Protein AF-A0A4P7LIV1-F1 (afdb_monomer)

Foldseek 3Di:
DDDDPDDDPPPPPPPPPDPDDVVVVVVVVVVVVVVVVVVVVVVVVVVVVPVPPFFQLSVVVPDDPPDDDPVVLLVVLLVLLVVLQVLLVVLCVQLVVCVVVPNNVSNVVSVVSNVVSLVSLLVSLLVNVQSVVCVVPRGHTRDDSVVLVVDPCSVVSSNVSVPDD

Nearest PDB structures (foldseek):
  3k1s-assembly1_A  TM=4.871E-01  e=5.498E-01  Bacillus anthracis
  6tz5-assembly1_AA  TM=7.147E-01  e=9.675E+00  Homo sapiens
  9eom-assembly1_A-58  TM=5.297E-01  e=7.263E+00  Synechocystis sp. PCC 6803
  9eom-assembly1_A-60  TM=5.297E-01  e=7.263E+00  Synechocystis sp. PCC 6803
  9eon-assembly1_A  TM=5.277E-01  e=8.626E+00  Synechocystis sp. PCC 6803

Sequence (165 aa):
MSEGKKRGVLRTVGRVMNPFSPLTSMKRTVSSGWQTIQDLQDDLAHQRRNPRIRTFREAMAARPADAVPLEQIQRTCLINKRIALAFGFLALVYALASLVPGNLFGALTGLLFTMLCAILATRYAHRAWQIGRGQTSPDEPLGGVRDFLRTDGSLRKIFDPQLFD

Secondary structure (DSSP, 8-state):
------------------S--HHHHHHHHHHHHHHHHHHHHHHHHHHHTSTT--BHHHHHHTS-TT---HHHHHHHHHHHHHHHHHHHHHHHHHHHHHHTTT-HHHHHHHHHHHHHHHHHHHHHHHHHHHHHHHHH-TTSBPP-HHHHHTSTTHHHHHH------

pLDDT: mean 70.6, std 15.75, range [35.25, 91.69]

Radius of gyration: 27.23 Å; Cα contacts (8 Å, |Δi|>4): 105; chains: 1; bounding box: 43×102×47 Å

Structure (mmCIF, N/CA/C/O backbone):
data_AF-A0A4P7LIV1-F1
#
_entry.id   AF-A0A4P7LIV1-F1
#
loop_
_atom_site.group_PDB
_atom_site.id
_atom_site.type_symbol
_atom_site.label_atom_id
_atom_site.label_alt_id
_atom_site.label_comp_id
_atom_site.label_asym_id
_atom_site.label_entity_id
_atom_site.label_seq_id
_atom_site.pdbx_PDB_ins_code
_atom_site.Cartn_x
_atom_site.Cartn_y
_atom_site.Cartn_z
_atom_site.occupancy
_atom_site.B_iso_or_equiv
_atom_site.auth_seq_id
_atom_site.auth_comp_id
_atom_site.auth_asym_id
_atom_site.auth_atom_id
_atom_site.pdbx_PDB_model_num
ATOM 1 N N . MET A 1 1 ? 19.276 83.379 -7.609 1.00 35.25 1 MET A N 1
ATOM 2 C CA . MET A 1 1 ? 18.301 83.151 -6.522 1.00 35.25 1 MET A CA 1
ATOM 3 C C . MET A 1 1 ? 16.988 82.708 -7.146 1.00 35.25 1 MET A C 1
ATOM 5 O O . MET A 1 1 ? 16.554 83.356 -8.080 1.00 35.25 1 MET A O 1
ATOM 9 N N . SER A 1 2 ? 16.491 81.557 -6.678 1.00 36.38 2 SER A N 1
ATOM 10 C CA . SER A 1 2 ? 15.138 80.968 -6.741 1.00 36.38 2 SER A CA 1
ATOM 11 C C . SER A 1 2 ? 14.146 81.397 -7.840 1.00 36.38 2 SER A C 1
ATOM 13 O O . SER A 1 2 ? 13.744 82.548 -7.881 1.00 36.38 2 SER A O 1
ATOM 15 N N . GLU A 1 3 ? 13.658 80.443 -8.644 1.00 36.28 3 GLU A N 1
ATOM 16 C CA . GLU A 1 3 ? 12.291 79.874 -8.552 1.00 36.28 3 GLU A CA 1
ATOM 17 C C . GLU A 1 3 ? 11.894 79.127 -9.844 1.00 36.28 3 GLU A C 1
ATOM 19 O O . GLU A 1 3 ? 12.289 79.503 -10.942 1.00 36.28 3 GLU A O 1
ATOM 24 N N . GLY A 1 4 ? 11.099 78.051 -9.721 1.00 39.97 4 GLY A N 1
ATOM 25 C CA . GLY A 1 4 ? 10.384 77.468 -10.871 1.00 39.97 4 GLY A CA 1
ATOM 26 C C . GLY A 1 4 ? 10.437 75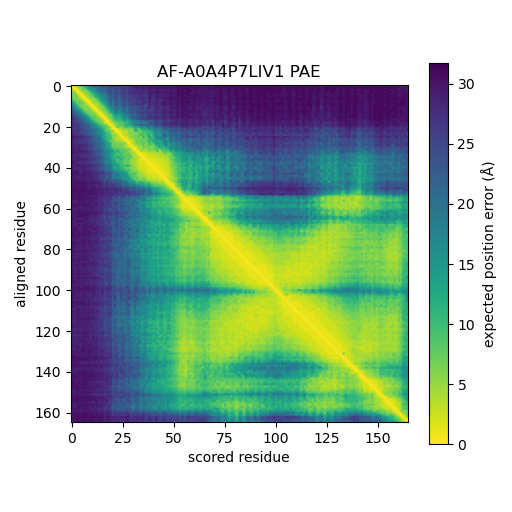.948 -11.058 1.00 39.97 4 GLY A C 1
ATOM 27 O O . GLY A 1 4 ? 10.456 75.462 -12.186 1.00 39.97 4 GLY A O 1
ATOM 28 N N . LYS A 1 5 ? 10.444 75.174 -9.968 1.00 36.97 5 LYS A N 1
ATOM 29 C CA . LYS A 1 5 ? 10.326 73.703 -9.941 1.00 36.97 5 LYS A CA 1
ATOM 30 C C . LYS A 1 5 ? 9.019 73.232 -10.616 1.00 36.97 5 LYS A C 1
ATOM 32 O O . LYS A 1 5 ? 7.963 73.238 -9.985 1.00 36.97 5 LYS A O 1
ATOM 37 N N . LYS A 1 6 ? 9.072 72.781 -11.878 1.00 45.69 6 LYS A N 1
ATOM 38 C CA . LYS A 1 6 ? 7.936 72.118 -12.548 1.00 45.69 6 LYS A CA 1
ATOM 39 C C . LYS A 1 6 ? 7.672 70.758 -11.891 1.00 45.69 6 LYS A C 1
ATOM 41 O O . LYS A 1 6 ? 8.452 69.819 -12.020 1.00 45.69 6 LYS A O 1
ATOM 46 N N . ARG A 1 7 ? 6.563 70.675 -11.150 1.00 38.62 7 ARG A N 1
ATOM 47 C CA . ARG A 1 7 ? 6.015 69.449 -10.557 1.00 38.62 7 ARG A CA 1
ATOM 48 C C . ARG A 1 7 ? 5.514 68.520 -11.668 1.00 38.62 7 ARG A C 1
ATOM 50 O O . ARG A 1 7 ? 4.409 68.693 -12.169 1.00 38.62 7 ARG A O 1
ATOM 57 N N . GLY A 1 8 ? 6.320 67.526 -12.031 1.00 41.91 8 GLY A N 1
ATOM 58 C CA . GLY A 1 8 ? 5.843 66.339 -12.736 1.00 41.91 8 GLY A CA 1
ATOM 59 C C . GLY A 1 8 ? 5.016 65.488 -11.775 1.00 41.91 8 GLY A C 1
ATOM 60 O O . GLY A 1 8 ? 5.543 64.942 -10.809 1.00 41.91 8 GLY A O 1
ATOM 61 N N . VAL A 1 9 ? 3.709 65.426 -12.010 1.00 41.28 9 VAL A N 1
ATOM 62 C CA . VAL A 1 9 ? 2.768 64.581 -11.271 1.00 41.28 9 VAL A CA 1
ATOM 63 C C . VAL A 1 9 ? 3.008 63.128 -11.686 1.00 41.28 9 VAL A C 1
ATOM 65 O O . VAL A 1 9 ? 2.413 62.628 -12.635 1.00 41.28 9 VAL A O 1
ATOM 68 N N . LEU A 1 10 ? 3.901 62.440 -10.975 1.00 41.12 10 LEU A N 1
ATOM 69 C CA . LEU A 1 10 ? 3.964 60.980 -10.977 1.00 41.12 10 LEU A CA 1
ATOM 70 C C . LEU A 1 10 ? 2.768 60.470 -10.169 1.00 41.12 10 LEU A C 1
ATOM 72 O O . LEU A 1 10 ? 2.807 60.369 -8.945 1.00 41.12 10 LEU A O 1
ATOM 76 N N . ARG A 1 11 ? 1.663 60.195 -10.868 1.00 42.28 11 ARG A N 1
ATOM 77 C CA . ARG A 1 11 ? 0.555 59.405 -10.325 1.00 42.28 11 ARG A CA 1
ATOM 78 C C . ARG A 1 11 ? 1.070 57.981 -10.127 1.00 42.28 11 ARG A C 1
ATOM 80 O O . ARG A 1 11 ? 1.125 57.193 -11.066 1.00 42.28 11 ARG A O 1
ATOM 87 N N . THR A 1 12 ? 1.457 57.665 -8.898 1.00 44.41 12 THR A N 1
ATOM 88 C CA . THR A 1 12 ? 1.647 56.295 -8.429 1.00 44.41 12 THR A CA 1
ATOM 89 C C . THR A 1 12 ? 0.303 55.583 -8.539 1.00 44.41 12 THR A C 1
ATOM 91 O O . THR A 1 12 ? -0.559 55.714 -7.673 1.00 44.41 12 THR A O 1
ATOM 94 N N . VAL A 1 13 ? 0.089 54.861 -9.639 1.00 39.94 13 VAL A N 1
ATOM 95 C CA . VAL A 1 13 ? -0.989 53.878 -9.728 1.00 39.94 13 VAL A CA 1
ATOM 96 C C . VAL A 1 13 ? -0.583 52.751 -8.790 1.00 39.94 13 VAL A C 1
ATOM 98 O O . VAL A 1 13 ? 0.227 51.892 -9.136 1.00 39.94 13 VAL A O 1
ATOM 101 N N . GLY A 1 14 ? -1.091 52.813 -7.559 1.00 38.44 14 GLY A N 1
ATOM 102 C CA . GLY A 1 14 ? -1.058 51.696 -6.635 1.00 38.44 14 GLY A CA 1
ATOM 103 C C . GLY A 1 14 ? -1.660 50.495 -7.346 1.00 38.44 14 GLY A C 1
ATOM 104 O O . GLY A 1 14 ? -2.857 50.459 -7.625 1.00 38.44 14 GLY A O 1
ATOM 105 N N . ARG A 1 15 ? -0.806 49.536 -7.701 1.00 42.38 15 ARG A N 1
ATOM 106 C CA . ARG A 1 15 ? -1.212 48.228 -8.196 1.00 42.38 15 ARG A CA 1
ATOM 107 C C . ARG A 1 15 ? -1.974 47.565 -7.052 1.00 42.38 15 ARG A C 1
ATOM 109 O O . ARG A 1 15 ? -1.366 47.018 -6.138 1.00 42.38 15 ARG A O 1
ATOM 116 N N . VAL A 1 16 ? -3.299 47.673 -7.087 1.00 45.09 16 VAL A N 1
ATOM 117 C CA . VAL A 1 16 ? -4.204 46.909 -6.233 1.00 45.09 16 VAL A CA 1
ATOM 118 C C . VAL A 1 16 ? -3.902 45.439 -6.513 1.00 45.09 16 VAL A C 1
ATOM 120 O O . VAL A 1 16 ? -4.239 44.909 -7.571 1.00 45.09 16 VAL A O 1
ATOM 123 N N . MET A 1 17 ? -3.159 44.796 -5.610 1.00 45.06 17 MET A N 1
ATOM 124 C CA . MET A 1 17 ? -3.001 43.347 -5.610 1.00 45.06 17 MET A CA 1
ATOM 125 C C . MET A 1 17 ? -4.389 42.770 -5.370 1.00 45.06 17 MET A C 1
ATOM 127 O O . MET A 1 17 ? -4.910 42.874 -4.265 1.00 45.06 17 MET A O 1
ATOM 131 N N . ASN A 1 18 ? -4.992 42.202 -6.414 1.00 46.91 18 ASN A N 1
ATOM 132 C CA . ASN A 1 18 ? -6.233 41.448 -6.307 1.00 46.91 18 ASN A CA 1
ATOM 133 C C . ASN A 1 18 ? -6.055 40.340 -5.248 1.00 46.91 18 ASN A C 1
ATOM 135 O O . ASN A 1 18 ? -5.277 39.412 -5.481 1.00 46.91 18 ASN A O 1
ATOM 139 N N . PRO A 1 19 ? -6.767 40.390 -4.105 1.00 50.31 19 PRO A N 1
ATOM 140 C CA . PRO A 1 19 ? -6.649 39.383 -3.047 1.00 50.31 19 PRO A CA 1
ATOM 141 C C . PRO A 1 19 ? -7.369 38.065 -3.388 1.00 50.31 19 PRO A C 1
ATOM 143 O O . PRO A 1 19 ? -7.311 37.107 -2.623 1.00 50.31 19 PRO A O 1
ATOM 146 N N . PHE A 1 20 ? -8.011 37.990 -4.556 1.00 51.75 20 PHE A N 1
ATOM 147 C CA . PHE A 1 20 ? -8.797 36.849 -5.017 1.00 51.75 20 PHE A CA 1
ATOM 148 C C . PHE A 1 20 ? -8.172 36.202 -6.251 1.00 51.75 20 PHE A C 1
ATOM 150 O O . PHE A 1 20 ? -8.792 36.111 -7.306 1.00 51.75 20 PHE A O 1
ATOM 157 N N . SER A 1 21 ? -6.928 35.730 -6.130 1.00 51.31 21 SER A N 1
ATOM 158 C CA . SER A 1 21 ? -6.474 34.698 -7.060 1.00 51.31 21 SER A CA 1
ATOM 159 C C . SER A 1 21 ? -7.026 33.349 -6.558 1.00 51.31 21 SER A C 1
ATOM 161 O O . SER A 1 21 ? -6.765 32.972 -5.406 1.00 51.31 21 SER A O 1
ATOM 163 N N . PRO A 1 22 ? -7.813 32.609 -7.358 1.00 55.34 22 PRO A N 1
ATOM 164 C CA . PRO A 1 22 ? -8.374 31.320 -6.943 1.00 55.34 22 PRO A CA 1
ATOM 165 C C . PRO A 1 22 ? -7.273 30.318 -6.559 1.00 55.34 22 PRO A C 1
ATOM 167 O O . PRO A 1 22 ? -7.457 29.506 -5.659 1.00 55.34 22 PRO A O 1
ATOM 170 N N . LEU A 1 23 ? -6.076 30.463 -7.134 1.00 52.66 23 LEU A N 1
ATOM 171 C CA . LEU A 1 23 ? -4.890 29.670 -6.808 1.00 52.66 23 LEU A CA 1
ATOM 172 C C . LEU A 1 23 ? -4.398 29.876 -5.363 1.00 52.66 23 LEU A C 1
ATOM 174 O O . LEU A 1 23 ? -3.960 28.919 -4.724 1.00 52.66 23 LEU A O 1
ATOM 178 N N . THR A 1 24 ? -4.484 31.094 -4.814 1.00 54.06 24 THR A N 1
ATOM 179 C CA . THR A 1 24 ? -4.105 31.366 -3.412 1.00 54.06 24 THR A CA 1
ATOM 180 C C . THR A 1 24 ? -5.131 30.857 -2.405 1.00 54.06 24 THR A C 1
ATOM 182 O O . THR A 1 24 ? -4.740 30.399 -1.333 1.00 54.06 24 THR A O 1
ATOM 185 N N . SER A 1 25 ? -6.423 30.888 -2.744 1.00 46.75 25 SER A N 1
ATOM 186 C CA . SER A 1 25 ? -7.470 30.288 -1.905 1.00 46.75 25 SER A CA 1
ATOM 187 C C . SER A 1 25 ? -7.343 28.762 -1.898 1.00 46.75 25 SER A C 1
ATOM 189 O O . SER A 1 25 ? -7.286 28.164 -0.830 1.00 46.75 25 SER A O 1
ATOM 191 N N . MET A 1 26 ? -7.133 28.150 -3.066 1.00 52.47 26 MET A N 1
ATOM 192 C CA . MET A 1 26 ? -6.955 26.705 -3.212 1.00 52.47 26 MET A CA 1
ATOM 193 C C . MET A 1 26 ? -5.698 26.198 -2.485 1.00 52.47 26 MET A C 1
ATOM 195 O O . MET A 1 26 ? -5.765 25.201 -1.771 1.00 52.47 26 MET A O 1
ATOM 199 N N . LYS A 1 27 ? -4.570 26.924 -2.558 1.00 54.78 27 LYS A N 1
ATOM 200 C CA . LYS A 1 27 ? -3.370 26.604 -1.761 1.00 54.78 27 LYS A CA 1
ATOM 201 C C . LYS A 1 27 ? -3.623 26.670 -0.254 1.00 54.78 27 LYS A C 1
ATOM 203 O O . LYS A 1 27 ? -3.130 25.802 0.456 1.00 54.78 27 LYS A O 1
ATOM 208 N N . ARG A 1 28 ? -4.387 27.659 0.231 1.00 52.62 28 ARG A N 1
ATOM 209 C CA . ARG A 1 28 ? -4.730 27.783 1.661 1.00 52.62 28 ARG A CA 1
ATOM 210 C C . ARG A 1 28 ? -5.687 26.687 2.134 1.00 52.62 28 ARG A C 1
ATOM 212 O O . ARG A 1 28 ? -5.528 26.189 3.245 1.00 52.62 28 ARG A O 1
ATOM 219 N N . THR A 1 29 ? -6.644 26.271 1.306 1.00 55.78 29 THR A N 1
ATOM 220 C CA . THR A 1 29 ? -7.552 25.155 1.625 1.00 55.78 29 THR A CA 1
ATOM 221 C C . THR A 1 29 ? -6.810 23.819 1.643 1.00 55.78 29 THR A C 1
ATOM 223 O O . THR A 1 29 ? -7.019 23.005 2.535 1.00 55.78 29 THR A O 1
ATOM 226 N N . VAL A 1 30 ? -5.874 23.607 0.715 1.00 54.69 30 VAL A N 1
ATOM 227 C CA . VAL A 1 30 ? -5.044 22.394 0.697 1.00 54.69 30 VAL A CA 1
ATOM 228 C C . VAL A 1 30 ? -4.047 22.381 1.861 1.00 54.69 30 VAL A C 1
ATOM 230 O O . VAL A 1 30 ? -3.862 21.339 2.481 1.00 54.69 30 VAL A O 1
ATOM 233 N N . SER A 1 31 ? -3.441 23.521 2.217 1.00 59.44 31 SER A N 1
ATOM 234 C CA . SER A 1 31 ? -2.504 23.588 3.349 1.00 59.44 31 SER A CA 1
ATOM 235 C C . SER A 1 31 ? -3.193 23.420 4.706 1.00 59.44 31 SER A C 1
ATOM 237 O O . SER A 1 31 ? -2.654 22.745 5.577 1.00 59.44 31 SER A O 1
ATOM 239 N N . SER A 1 32 ? -4.392 23.985 4.880 1.00 61.00 32 SER A N 1
ATOM 240 C CA . SER A 1 32 ? -5.197 23.797 6.101 1.00 61.00 32 SER A CA 1
ATOM 241 C C . SER A 1 32 ? -5.771 22.379 6.204 1.00 61.00 32 SER A C 1
ATOM 243 O O . SER A 1 32 ? -5.776 21.792 7.286 1.00 61.00 32 SER A O 1
ATOM 245 N N . GLY A 1 33 ? -6.165 21.779 5.076 1.00 61.75 33 GLY A N 1
ATOM 246 C CA . GLY A 1 33 ? -6.512 20.358 4.997 1.00 61.75 33 GLY A CA 1
ATOM 247 C C . GLY A 1 33 ? -5.338 19.440 5.358 1.00 61.75 33 GLY A C 1
ATOM 248 O O . GLY A 1 33 ? -5.517 18.431 6.028 1.00 61.75 33 GLY A O 1
ATOM 249 N N . TRP A 1 34 ? -4.113 19.803 4.971 1.00 65.06 34 TRP A N 1
ATOM 250 C CA . TRP A 1 34 ? -2.922 19.027 5.322 1.00 65.06 34 TRP A CA 1
ATOM 251 C C . TRP A 1 34 ? -2.595 19.095 6.818 1.00 65.06 34 TRP A C 1
ATOM 253 O O . TRP A 1 34 ? -2.315 18.065 7.422 1.00 65.06 34 TRP A O 1
ATOM 263 N N . GLN A 1 35 ? -2.688 20.282 7.425 1.00 67.06 35 GLN A N 1
ATOM 264 C CA . GLN A 1 35 ? -2.473 20.464 8.866 1.00 67.06 35 GLN A CA 1
ATOM 265 C C . GLN A 1 35 ? -3.503 19.698 9.698 1.00 67.06 35 GLN A C 1
ATOM 267 O O . GLN A 1 35 ? -3.124 18.968 10.602 1.00 67.06 35 GLN A O 1
ATOM 272 N N . THR A 1 36 ? -4.783 19.758 9.328 1.00 67.31 36 THR A N 1
ATOM 273 C CA . THR A 1 36 ? -5.834 18.984 10.012 1.00 67.31 36 THR A CA 1
ATOM 274 C C . THR A 1 36 ? -5.633 17.473 9.885 1.00 67.31 36 THR A C 1
ATOM 276 O O . THR A 1 36 ? -5.845 16.742 10.847 1.00 67.31 36 THR A O 1
ATOM 279 N N . ILE A 1 37 ? -5.166 16.980 8.733 1.00 67.69 37 ILE A N 1
ATOM 280 C CA . ILE A 1 37 ? -4.801 15.563 8.571 1.00 67.69 37 ILE A CA 1
ATOM 281 C C . ILE A 1 37 ? -3.605 15.194 9.456 1.00 67.69 37 ILE A C 1
ATOM 283 O O . ILE A 1 37 ? -3.560 14.083 9.980 1.00 67.69 37 ILE A O 1
ATOM 287 N N . GLN A 1 38 ? -2.638 16.095 9.604 1.00 71.81 38 GLN A N 1
ATOM 288 C CA . GLN A 1 38 ? -1.436 15.868 10.398 1.00 71.81 38 GLN A CA 1
ATOM 289 C C . GLN A 1 38 ? -1.747 15.858 11.902 1.00 71.81 38 GLN A C 1
ATOM 291 O O . GLN A 1 38 ? -1.361 14.911 12.580 1.00 71.81 38 GLN A O 1
ATOM 296 N N . ASP A 1 39 ? -2.558 16.802 12.381 1.00 71.25 39 ASP A N 1
ATOM 297 C CA . ASP A 1 39 ? -3.043 16.840 13.766 1.00 71.25 39 ASP A CA 1
ATOM 298 C C . ASP A 1 39 ? -3.860 15.583 14.100 1.00 71.25 39 ASP A C 1
ATOM 300 O O . ASP A 1 39 ? -3.637 14.943 15.125 1.00 71.25 39 ASP A O 1
ATOM 304 N N . LEU A 1 40 ? -4.736 15.143 13.186 1.00 66.50 40 LEU A N 1
ATOM 305 C CA . LEU A 1 40 ? -5.459 13.875 13.328 1.00 66.50 40 LEU A CA 1
ATOM 306 C C . LEU A 1 40 ? -4.513 12.667 13.355 1.00 66.50 40 LEU A C 1
ATOM 308 O O . LEU A 1 40 ? -4.770 11.696 14.063 1.00 66.50 40 LEU A O 1
ATOM 312 N N . GLN A 1 41 ? -3.425 12.683 12.580 1.00 70.88 41 GLN A N 1
ATOM 313 C CA . GLN A 1 41 ? -2.432 11.607 12.608 1.00 70.88 41 GLN A CA 1
ATOM 314 C C . GLN A 1 41 ? -1.669 11.562 13.932 1.00 70.88 41 GLN A C 1
ATOM 316 O O . GLN A 1 41 ? -1.422 10.459 14.429 1.00 70.88 41 GLN A O 1
ATOM 321 N N 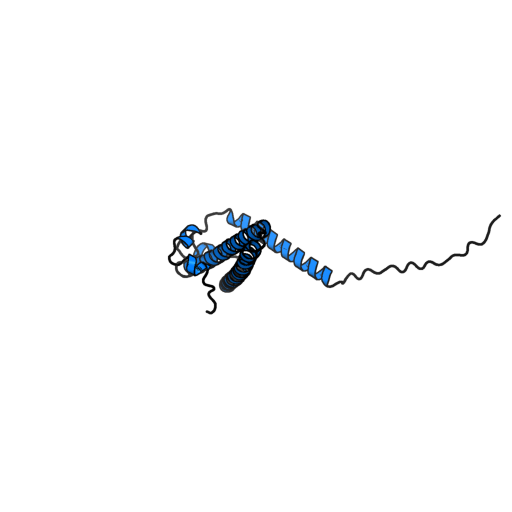. ASP A 1 42 ? -1.340 12.716 14.505 1.00 70.00 42 ASP A N 1
ATOM 322 C CA . ASP A 1 42 ? -0.652 12.824 15.789 1.00 70.00 42 ASP A CA 1
ATOM 323 C C . ASP A 1 42 ? -1.565 12.426 16.954 1.00 70.00 42 ASP A C 1
ATOM 325 O O . ASP A 1 42 ? -1.137 11.666 17.829 1.00 70.00 42 ASP A O 1
ATOM 329 N N . ASP A 1 43 ? -2.843 12.805 16.923 1.00 67.38 43 ASP A N 1
ATOM 330 C CA . ASP A 1 43 ? -3.844 12.356 17.899 1.00 67.38 43 ASP A CA 1
ATOM 331 C C . ASP A 1 43 ? -4.068 10.839 17.818 1.00 67.38 43 ASP A C 1
ATOM 333 O O . ASP A 1 43 ? -4.089 10.131 18.830 1.00 67.38 43 ASP A O 1
ATOM 337 N N . LEU A 1 44 ? -4.131 10.286 16.601 1.00 64.06 44 LEU A N 1
ATOM 338 C CA . LEU A 1 44 ? -4.192 8.839 16.389 1.00 64.06 44 LEU A CA 1
ATOM 339 C C . LEU A 1 44 ? -2.909 8.132 16.853 1.00 64.06 44 LEU A C 1
ATOM 341 O O . LEU A 1 44 ? -2.972 6.988 17.308 1.00 64.06 44 LEU A O 1
ATOM 345 N N . ALA A 1 45 ? -1.742 8.770 16.742 1.00 62.09 45 ALA A N 1
ATOM 346 C CA . ALA A 1 45 ? -0.485 8.231 17.255 1.00 62.09 45 ALA A CA 1
ATOM 347 C C . ALA A 1 45 ? -0.467 8.208 18.793 1.00 62.09 45 ALA A C 1
ATOM 349 O O . ALA A 1 45 ? -0.020 7.219 19.381 1.00 62.09 45 ALA A O 1
ATOM 350 N N . HIS A 1 46 ? -1.027 9.234 19.441 1.00 61.81 46 HIS A N 1
ATOM 351 C CA . HIS A 1 46 ? -1.215 9.277 20.891 1.00 61.81 46 HIS A CA 1
ATOM 352 C C . HIS A 1 46 ? -2.225 8.224 21.368 1.00 61.81 46 HIS A C 1
ATOM 354 O O . HIS A 1 46 ? -1.951 7.517 22.339 1.00 61.81 46 HIS A O 1
ATOM 360 N N . GLN A 1 47 ? -3.329 8.016 20.643 1.00 59.50 47 GLN A N 1
ATOM 361 C CA . GLN A 1 47 ? -4.295 6.950 20.941 1.00 59.50 47 GLN A CA 1
ATOM 362 C C . GLN A 1 47 ? -3.711 5.540 20.745 1.00 59.50 47 GLN A C 1
ATOM 364 O O . GLN A 1 47 ? -3.966 4.647 21.554 1.00 59.50 47 GLN A O 1
ATOM 369 N N . ARG A 1 48 ? -2.856 5.325 19.732 1.00 58.03 48 ARG A N 1
ATOM 370 C CA . ARG A 1 48 ? -2.151 4.040 19.516 1.00 58.03 48 ARG A CA 1
ATOM 371 C C . ARG A 1 48 ? -1.188 3.665 20.637 1.00 58.03 48 ARG A C 1
ATOM 373 O O . ARG A 1 48 ? -0.802 2.501 20.734 1.00 58.03 48 ARG A O 1
ATOM 380 N N . ARG A 1 49 ? -0.796 4.621 21.481 1.00 51.69 49 ARG A N 1
ATOM 381 C CA . ARG A 1 49 ? 0.075 4.376 22.635 1.00 51.69 49 ARG A CA 1
ATOM 382 C C . ARG A 1 49 ? -0.607 3.544 23.728 1.00 51.69 49 ARG A C 1
ATOM 384 O O . ARG A 1 49 ? 0.082 3.112 24.644 1.00 51.69 49 ARG A O 1
ATOM 391 N N . ASN A 1 50 ? -1.916 3.285 23.615 1.00 49.62 50 ASN A N 1
ATOM 392 C CA . ASN A 1 50 ? -2.663 2.368 24.470 1.00 49.62 50 ASN A CA 1
ATOM 393 C C . ASN A 1 50 ? -2.821 0.998 23.760 1.00 49.62 50 ASN A C 1
ATOM 395 O O . ASN A 1 50 ? -3.732 0.808 22.953 1.00 49.62 50 ASN A O 1
ATOM 399 N N . PRO A 1 51 ? -1.928 0.019 23.999 1.00 52.50 51 PRO A N 1
ATOM 400 C CA . PRO A 1 51 ? -1.719 -1.139 23.121 1.00 52.50 51 PRO A CA 1
ATOM 401 C C . PRO A 1 51 ? -2.726 -2.281 23.359 1.00 52.50 51 PRO A C 1
ATOM 403 O O . PRO A 1 51 ? -2.419 -3.448 23.119 1.00 52.50 51 PRO A O 1
ATOM 406 N N . ARG A 1 52 ? -3.910 -1.978 23.902 1.00 53.66 52 ARG A N 1
ATOM 407 C CA . ARG A 1 52 ? -4.838 -2.976 24.458 1.00 53.66 52 ARG A CA 1
ATOM 408 C C . ARG A 1 52 ? -6.085 -3.246 23.628 1.00 53.66 52 ARG A C 1
ATOM 410 O O . ARG A 1 52 ? -6.939 -3.979 24.099 1.00 53.66 52 ARG A O 1
ATOM 417 N N . ILE A 1 53 ? -6.171 -2.723 22.409 1.00 56.97 53 ILE A N 1
ATOM 418 C CA . ILE A 1 53 ? -7.192 -3.165 21.457 1.00 56.97 53 ILE A CA 1
ATOM 419 C C . ILE A 1 53 ? -6.688 -4.475 20.856 1.00 56.97 53 ILE A C 1
ATOM 421 O O . ILE A 1 53 ? -5.839 -4.467 19.962 1.00 56.97 53 ILE A O 1
ATOM 425 N N . ARG A 1 54 ? -7.133 -5.606 21.409 1.00 65.81 54 ARG A N 1
ATOM 426 C CA . ARG A 1 54 ? -6.722 -6.927 20.921 1.00 65.81 54 ARG A CA 1
ATOM 427 C C . ARG A 1 54 ? -7.641 -7.401 19.812 1.00 65.81 54 ARG A C 1
ATOM 429 O O . ARG A 1 54 ? -7.140 -7.996 18.864 1.00 65.81 54 ARG A O 1
ATOM 436 N N . THR A 1 55 ? -8.937 -7.115 19.899 1.00 73.81 55 THR A N 1
ATOM 437 C CA . THR A 1 55 ? -9.957 -7.696 19.013 1.00 73.81 55 THR A CA 1
ATOM 438 C C . THR A 1 55 ? -10.559 -6.670 18.056 1.00 73.81 55 THR A C 1
ATOM 440 O O . THR A 1 55 ? -10.539 -5.460 18.297 1.00 73.81 55 THR A O 1
ATOM 443 N N . PHE A 1 56 ? -11.097 -7.146 16.931 1.00 75.19 56 PHE A N 1
ATOM 444 C CA . PHE A 1 56 ? -11.756 -6.277 15.953 1.00 75.19 56 PHE A CA 1
ATOM 445 C C . PHE A 1 56 ? -13.004 -5.605 16.539 1.00 75.19 56 PHE A C 1
ATOM 447 O O . PHE A 1 56 ? -13.264 -4.437 16.248 1.00 75.19 56 PHE A O 1
ATOM 454 N N . ARG A 1 57 ? -13.730 -6.296 17.427 1.00 76.00 57 ARG A N 1
ATOM 455 C CA . ARG A 1 57 ? -14.865 -5.732 18.166 1.00 76.00 57 ARG A CA 1
ATOM 456 C C . ARG A 1 57 ? -14.451 -4.537 19.022 1.00 76.00 57 ARG A C 1
ATOM 458 O O . ARG A 1 57 ? -15.102 -3.500 18.960 1.00 76.00 57 ARG A O 1
ATOM 465 N N . GLU A 1 58 ? -13.360 -4.655 19.776 1.00 76.50 58 GLU A N 1
ATOM 466 C CA . GLU A 1 58 ? -12.820 -3.547 20.576 1.00 76.50 58 GLU A CA 1
ATOM 467 C C . GLU A 1 58 ? -12.381 -2.375 19.688 1.00 76.50 58 GLU A C 1
ATOM 469 O O . GLU A 1 58 ? -12.644 -1.219 20.017 1.00 76.50 58 GLU A O 1
ATOM 474 N N . ALA A 1 59 ? -11.776 -2.662 18.530 1.00 74.62 59 ALA A N 1
ATOM 475 C CA . ALA A 1 59 ? -11.369 -1.638 17.566 1.00 74.62 59 ALA A CA 1
ATOM 476 C C . ALA A 1 59 ? -12.569 -0.882 16.978 1.00 74.62 59 ALA A C 1
ATOM 478 O O . ALA A 1 59 ? -12.500 0.328 16.764 1.00 74.62 59 ALA A O 1
ATOM 479 N N . MET A 1 60 ? -13.671 -1.591 16.727 1.00 76.38 60 MET A N 1
ATOM 480 C CA . MET A 1 60 ? -14.917 -1.003 16.244 1.00 76.38 60 MET A CA 1
ATOM 481 C C . MET A 1 60 ? -15.673 -0.248 17.337 1.00 76.38 60 MET A C 1
ATOM 483 O O . MET A 1 60 ? -16.255 0.790 17.045 1.00 76.38 60 MET A O 1
ATOM 487 N N . ALA A 1 61 ? -15.629 -0.718 18.585 1.00 78.00 61 ALA A N 1
ATOM 488 C CA . ALA A 1 61 ? -16.246 -0.041 19.725 1.00 78.00 61 ALA A CA 1
ATOM 489 C C . ALA A 1 61 ? -15.515 1.257 20.111 1.00 78.00 61 ALA A C 1
ATOM 491 O O . ALA A 1 61 ? -16.150 2.221 20.524 1.00 78.00 61 ALA A O 1
ATOM 492 N N . ALA A 1 62 ? -14.190 1.304 19.943 1.00 75.44 62 ALA A N 1
ATOM 493 C CA . ALA A 1 62 ? -13.379 2.502 20.174 1.00 75.44 62 ALA A CA 1
ATOM 494 C C . ALA A 1 62 ? -13.434 3.514 19.012 1.00 75.44 62 ALA A C 1
ATOM 496 O O . ALA A 1 62 ? -12.796 4.566 19.065 1.00 75.44 62 ALA A O 1
ATOM 497 N N . ARG A 1 63 ? -14.150 3.191 17.931 1.00 71.19 63 ARG A N 1
ATOM 498 C CA . ARG A 1 63 ? -14.211 4.016 16.732 1.00 71.19 63 ARG A CA 1
ATOM 499 C C . ARG A 1 63 ? -15.069 5.263 16.991 1.00 71.19 63 ARG A C 1
ATOM 501 O O . ARG A 1 63 ? -16.206 5.116 17.436 1.00 71.19 63 ARG A O 1
ATOM 508 N N . PRO A 1 64 ? -14.579 6.477 16.686 1.00 72.75 64 PRO A N 1
ATOM 509 C CA . PRO A 1 64 ? -15.381 7.683 16.850 1.00 72.75 64 PRO A CA 1
ATOM 510 C C . PRO A 1 64 ? -16.611 7.639 15.933 1.00 72.75 64 PRO A C 1
ATOM 512 O O . PRO A 1 64 ? -16.541 7.098 14.826 1.00 72.75 64 PRO A O 1
ATOM 515 N N . ALA A 1 65 ? -17.727 8.217 16.390 1.00 71.69 65 ALA A N 1
ATOM 516 C CA . ALA A 1 65 ? -19.000 8.221 15.660 1.00 71.69 65 ALA A CA 1
ATOM 517 C C . ALA A 1 65 ? -18.890 8.875 14.268 1.00 71.69 65 ALA A C 1
ATOM 519 O O . ALA A 1 65 ? -19.582 8.465 13.340 1.00 71.69 65 ALA A O 1
ATOM 520 N N . ASP A 1 66 ? -17.948 9.808 14.105 1.00 72.88 66 ASP A N 1
ATOM 521 C CA . ASP A 1 66 ? -17.684 10.515 12.847 1.00 72.88 66 ASP A CA 1
ATOM 522 C C . ASP A 1 66 ? -16.723 9.764 11.902 1.00 72.88 66 ASP A C 1
ATOM 524 O O . ASP A 1 66 ? -16.311 10.283 10.862 1.00 72.88 66 ASP A O 1
ATOM 528 N N . ALA A 1 67 ? -16.308 8.538 12.241 1.00 72.06 67 ALA A N 1
ATOM 529 C CA . ALA A 1 67 ? -15.379 7.783 11.410 1.00 72.06 67 ALA A CA 1
ATOM 530 C C . ALA A 1 67 ? -16.015 7.333 10.085 1.00 72.06 67 ALA A C 1
ATOM 532 O O . ALA A 1 67 ? -17.021 6.621 10.063 1.00 72.06 67 ALA A O 1
ATOM 533 N N . VAL A 1 68 ? -15.320 7.632 8.982 1.00 75.31 68 VAL A N 1
ATOM 534 C CA . VAL A 1 68 ? -15.601 7.168 7.606 1.00 75.31 68 VAL A CA 1
ATOM 535 C C . VAL A 1 68 ? -16.066 5.709 7.591 1.00 75.31 68 VAL A C 1
ATOM 537 O O . VAL A 1 68 ? -15.399 4.898 8.215 1.00 75.31 68 VAL A O 1
ATOM 540 N N . PRO A 1 69 ? -17.129 5.290 6.890 1.00 79.62 69 PRO A N 1
ATOM 541 C CA . PRO A 1 69 ? -17.593 3.897 6.904 1.00 79.62 69 PRO A CA 1
ATOM 542 C C . PRO A 1 69 ? -16.507 2.890 6.481 1.00 79.62 69 PRO A C 1
ATOM 544 O O . PRO A 1 69 ? -15.655 3.180 5.638 1.00 79.62 69 PRO A O 1
ATOM 547 N N . LEU A 1 70 ? -16.524 1.686 7.070 1.00 75.81 70 LEU A N 1
ATOM 548 C CA . LEU A 1 70 ? -15.533 0.629 6.796 1.00 75.81 70 LEU A CA 1
ATOM 549 C C . LEU A 1 70 ? -15.445 0.276 5.306 1.00 75.81 70 LEU A C 1
ATOM 551 O O . LEU A 1 70 ? -14.347 0.116 4.777 1.00 75.81 70 LEU A O 1
ATOM 555 N N . GLU A 1 71 ? -16.585 0.217 4.623 1.00 75.62 71 GLU A N 1
ATOM 556 C CA . GLU A 1 71 ? -16.663 -0.072 3.188 1.00 75.62 71 GLU A CA 1
ATOM 557 C C . GLU A 1 71 ? -15.884 0.953 2.360 1.00 75.62 71 GLU A C 1
ATOM 559 O O . GLU A 1 71 ? -15.158 0.604 1.429 1.00 75.62 71 GLU A O 1
ATOM 564 N N . GLN A 1 72 ? -15.968 2.231 2.730 1.00 78.50 72 GLN A N 1
ATOM 565 C CA . GLN A 1 72 ? -15.248 3.296 2.044 1.00 78.50 72 GLN A CA 1
ATOM 566 C C . GLN A 1 72 ? -13.742 3.223 2.318 1.00 78.50 72 GLN A C 1
ATOM 568 O O . GLN A 1 72 ? -12.940 3.458 1.410 1.00 78.50 72 GLN A O 1
ATOM 573 N N . ILE A 1 73 ? -13.335 2.823 3.527 1.00 77.81 73 ILE A N 1
ATOM 574 C CA . ILE A 1 73 ? -11.925 2.552 3.847 1.00 77.81 73 ILE A CA 1
ATOM 575 C C . ILE A 1 73 ? -11.404 1.379 3.012 1.00 77.81 73 ILE A C 1
ATOM 577 O O . ILE A 1 73 ? -10.306 1.466 2.457 1.00 77.81 73 ILE A O 1
ATOM 581 N N . GLN A 1 74 ? -12.186 0.308 2.880 1.00 78.56 74 GLN A N 1
ATOM 582 C CA . GLN A 1 74 ? -11.824 -0.863 2.088 1.00 78.56 74 GLN A CA 1
ATOM 583 C C . GLN A 1 74 ? -11.696 -0.512 0.602 1.00 78.56 74 GLN A C 1
ATOM 585 O O . GLN A 1 74 ? -10.660 -0.799 0.002 1.00 78.56 74 GLN A O 1
ATOM 590 N N . ARG A 1 75 ? -12.671 0.208 0.030 1.00 80.94 75 ARG A N 1
ATOM 591 C CA . ARG A 1 75 ? -12.606 0.717 -1.352 1.00 80.94 75 ARG A CA 1
ATOM 592 C C . ARG A 1 75 ? -11.378 1.594 -1.574 1.00 80.94 75 ARG A C 1
ATOM 594 O O . ARG A 1 75 ? -10.647 1.397 -2.539 1.00 80.94 75 ARG A O 1
ATOM 601 N N . THR A 1 76 ? -11.095 2.509 -0.650 1.00 81.44 76 THR A N 1
ATOM 602 C CA . THR A 1 76 ? -9.921 3.392 -0.737 1.00 81.44 76 THR A CA 1
ATOM 603 C C . THR A 1 76 ? -8.613 2.601 -0.656 1.00 81.44 76 THR A C 1
ATOM 605 O O . THR A 1 76 ? -7.673 2.881 -1.396 1.00 81.44 76 THR A O 1
ATOM 608 N N . CYS A 1 77 ? -8.540 1.573 0.197 1.00 80.31 77 CYS A N 1
ATOM 609 C CA . CYS A 1 77 ? -7.379 0.685 0.262 1.00 80.31 77 CYS A CA 1
ATOM 610 C C . CYS A 1 77 ? -7.188 -0.095 -1.046 1.00 80.31 77 CYS A C 1
ATOM 612 O O . CYS A 1 77 ? -6.058 -0.201 -1.515 1.00 80.31 77 CYS A O 1
ATOM 614 N N . LEU A 1 78 ? -8.266 -0.590 -1.661 1.00 81.12 78 LEU A N 1
ATOM 615 C CA . LEU A 1 78 ? -8.205 -1.280 -2.952 1.00 81.12 78 LEU A CA 1
ATOM 616 C C . LEU A 1 78 ? -7.767 -0.342 -4.083 1.00 81.12 78 LEU A C 1
ATOM 618 O O . LEU A 1 78 ? -6.886 -0.702 -4.861 1.00 81.12 78 LEU A O 1
ATOM 622 N N . ILE A 1 79 ? -8.314 0.874 -4.150 1.00 83.38 79 ILE A N 1
ATOM 623 C CA . ILE A 1 79 ? -7.913 1.887 -5.137 1.00 83.38 79 ILE A CA 1
ATOM 624 C C . ILE A 1 79 ? -6.431 2.235 -4.970 1.00 83.38 79 ILE A C 1
ATOM 626 O O . ILE A 1 79 ? -5.669 2.167 -5.932 1.00 83.38 79 ILE A O 1
ATOM 630 N N . ASN A 1 80 ? -5.987 2.524 -3.746 1.00 81.38 80 ASN A N 1
ATOM 631 C CA . ASN A 1 80 ? -4.589 2.868 -3.487 1.00 81.38 80 ASN A CA 1
ATOM 632 C C . ASN A 1 80 ? -3.638 1.696 -3.755 1.00 81.38 80 ASN A C 1
ATOM 634 O O . ASN A 1 80 ? -2.533 1.909 -4.248 1.00 81.38 80 ASN A O 1
ATOM 638 N N . LYS A 1 81 ? -4.069 0.456 -3.496 1.00 81.38 81 LYS A N 1
ATOM 639 C CA . LYS A 1 81 ? -3.335 -0.752 -3.890 1.00 81.38 81 LYS A CA 1
ATOM 640 C C . LYS A 1 81 ? -3.174 -0.827 -5.410 1.00 81.38 81 LYS A C 1
ATOM 642 O O . LYS A 1 81 ? -2.066 -1.067 -5.880 1.00 81.38 81 LYS A O 1
ATOM 647 N N . ARG A 1 82 ? -4.247 -0.595 -6.177 1.00 83.44 82 ARG A N 1
ATOM 648 C CA . ARG A 1 82 ? -4.208 -0.586 -7.652 1.00 83.44 82 ARG A CA 1
ATOM 649 C C . ARG A 1 82 ? -3.257 0.488 -8.174 1.00 83.44 82 ARG A C 1
ATOM 651 O O . ARG A 1 82 ? -2.419 0.196 -9.018 1.00 83.44 82 ARG A O 1
ATOM 658 N N . ILE A 1 83 ? -3.345 1.699 -7.627 1.00 85.69 83 ILE A N 1
ATOM 659 C CA . ILE A 1 83 ? -2.464 2.816 -7.984 1.00 85.69 83 ILE A CA 1
ATOM 660 C C . ILE A 1 83 ? -1.002 2.466 -7.675 1.00 85.69 83 ILE A C 1
ATOM 662 O O . ILE A 1 83 ? -0.137 2.629 -8.533 1.00 85.69 83 ILE A O 1
ATOM 666 N N . ALA A 1 84 ? -0.724 1.925 -6.485 1.00 85.25 84 ALA A N 1
ATOM 667 C CA . ALA A 1 84 ? 0.622 1.514 -6.099 1.00 85.25 84 ALA A CA 1
ATOM 668 C C . ALA A 1 84 ? 1.183 0.426 -7.030 1.00 85.25 84 ALA A C 1
ATOM 670 O O . ALA A 1 84 ? 2.335 0.528 -7.442 1.00 85.25 84 ALA A O 1
ATOM 671 N N . LEU A 1 85 ? 0.378 -0.573 -7.409 1.00 86.25 85 LEU A N 1
ATOM 672 C CA . LEU A 1 85 ? 0.790 -1.611 -8.359 1.00 86.25 85 LEU A CA 1
ATOM 673 C C . LEU A 1 85 ? 1.032 -1.051 -9.765 1.00 86.25 85 LEU A C 1
ATOM 675 O O . LEU A 1 85 ? 2.025 -1.415 -10.388 1.00 86.25 85 LEU A O 1
ATOM 679 N N . ALA A 1 86 ? 0.181 -0.142 -10.248 1.00 87.19 86 ALA A N 1
ATOM 680 C CA . ALA A 1 86 ? 0.346 0.486 -11.558 1.00 87.19 86 ALA A CA 1
ATOM 681 C C . ALA A 1 86 ? 1.646 1.302 -11.638 1.00 87.19 86 ALA A C 1
ATOM 683 O O . ALA A 1 86 ? 2.433 1.134 -12.570 1.00 87.19 86 ALA A O 1
ATOM 684 N N . PHE A 1 87 ? 1.916 2.134 -10.626 1.00 88.62 87 PHE A N 1
ATOM 685 C CA . PHE A 1 87 ? 3.169 2.885 -10.543 1.00 88.62 87 PHE A CA 1
ATOM 686 C C . PHE A 1 87 ? 4.383 1.979 -10.332 1.00 88.62 87 PHE A C 1
ATOM 688 O O . PHE A 1 87 ? 5.430 2.227 -10.925 1.00 88.62 87 PHE A O 1
ATOM 695 N N . GLY A 1 88 ? 4.243 0.909 -9.545 1.00 87.62 88 GLY A N 1
ATOM 696 C CA . GLY A 1 88 ? 5.297 -0.086 -9.360 1.00 87.62 88 GLY A CA 1
ATOM 697 C C . GLY A 1 88 ? 5.651 -0.797 -10.663 1.00 87.62 88 GLY A C 1
ATOM 698 O O . GLY A 1 88 ? 6.826 -0.940 -10.983 1.00 87.62 88 GLY A O 1
ATOM 699 N N . PHE A 1 89 ? 4.649 -1.177 -11.459 1.00 89.12 89 PHE A N 1
ATOM 700 C CA . PHE A 1 89 ? 4.862 -1.778 -12.773 1.00 89.12 89 PHE A CA 1
ATOM 701 C C . PHE A 1 89 ? 5.562 -0.812 -13.734 1.00 89.12 89 PHE A C 1
ATOM 703 O O . PHE A 1 89 ? 6.547 -1.180 -14.369 1.00 89.12 89 PHE A O 1
ATOM 710 N N . LEU A 1 90 ? 5.108 0.443 -13.798 1.00 90.00 90 LEU A N 1
ATOM 711 C CA . LEU A 1 90 ? 5.735 1.459 -14.643 1.00 90.00 90 LEU A CA 1
ATOM 712 C C . LEU A 1 90 ? 7.199 1.709 -14.246 1.00 90.00 90 LEU A C 1
ATOM 714 O O . LEU A 1 90 ? 8.070 1.820 -15.108 1.00 90.00 90 LEU A O 1
ATOM 718 N N . ALA A 1 91 ? 7.483 1.751 -12.945 1.00 88.75 91 ALA A N 1
ATOM 719 C CA . ALA A 1 91 ? 8.835 1.920 -12.432 1.00 88.75 91 ALA A CA 1
ATOM 720 C C . ALA A 1 91 ? 9.735 0.710 -12.703 1.00 88.75 91 ALA A C 1
ATOM 722 O O . ALA A 1 91 ? 10.920 0.891 -12.986 1.00 88.75 91 ALA A O 1
ATOM 723 N N . LEU A 1 92 ? 9.179 -0.503 -12.687 1.00 89.62 92 LEU A N 1
ATOM 724 C CA . LEU A 1 92 ? 9.902 -1.712 -13.066 1.00 89.62 92 LEU A CA 1
ATOM 725 C C . LEU A 1 92 ? 10.280 -1.679 -14.551 1.00 89.62 92 LEU A C 1
ATOM 727 O O . LEU A 1 92 ? 11.430 -1.941 -14.896 1.00 89.62 92 L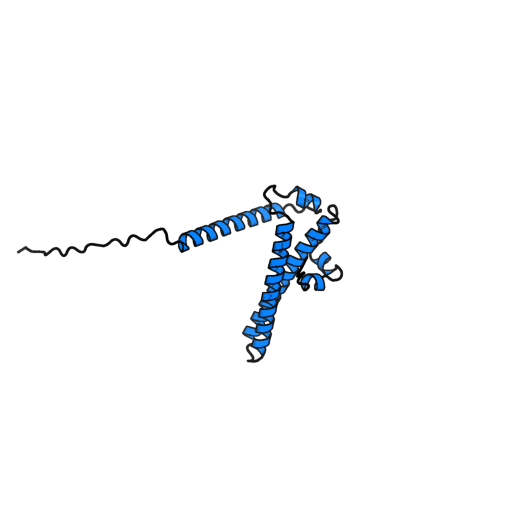EU A O 1
ATOM 731 N N . VAL A 1 93 ? 9.342 -1.295 -15.424 1.00 91.69 93 VAL A N 1
ATOM 732 C CA . VAL A 1 93 ? 9.609 -1.110 -16.861 1.00 91.69 93 VAL A CA 1
ATOM 733 C C . VAL A 1 93 ? 10.690 -0.050 -17.072 1.00 91.69 93 VAL A C 1
ATOM 735 O O . VAL A 1 93 ? 11.626 -0.278 -17.834 1.00 91.69 93 VAL A O 1
ATOM 738 N N . TYR A 1 94 ? 10.616 1.076 -16.359 1.00 89.69 94 TYR A N 1
ATOM 739 C CA . TYR A 1 94 ? 11.640 2.120 -16.405 1.00 89.69 94 TYR A CA 1
ATOM 740 C C . TYR A 1 94 ? 13.016 1.620 -15.939 1.00 89.69 94 TYR A C 1
ATOM 742 O O . TYR A 1 94 ? 14.031 1.933 -16.566 1.00 89.69 94 TYR A O 1
ATOM 750 N N . ALA A 1 95 ? 13.067 0.822 -14.870 1.00 88.31 95 ALA A N 1
ATOM 751 C CA . ALA A 1 95 ? 14.310 0.248 -14.370 1.00 88.31 95 ALA A CA 1
ATOM 752 C C . ALA A 1 95 ? 14.953 -0.682 -15.409 1.00 88.31 95 ALA A C 1
ATOM 754 O O . ALA A 1 95 ? 16.147 -0.566 -15.681 1.00 88.31 95 ALA A O 1
ATOM 755 N N . LEU A 1 96 ? 14.151 -1.549 -16.034 1.00 90.06 96 LEU A N 1
ATOM 756 C CA . LEU A 1 96 ? 14.598 -2.453 -17.096 1.00 90.06 96 LEU A CA 1
ATOM 757 C C . LEU A 1 96 ? 15.050 -1.686 -18.345 1.00 90.06 96 LEU A C 1
ATOM 759 O O . LEU A 1 96 ? 16.107 -1.978 -18.897 1.00 90.06 96 LEU A O 1
ATOM 763 N N . ALA A 1 97 ? 14.303 -0.660 -18.754 1.00 88.19 97 ALA A N 1
ATOM 764 C CA . ALA A 1 97 ? 14.674 0.197 -19.876 1.00 88.19 97 ALA A CA 1
ATOM 765 C C . ALA A 1 97 ? 15.976 0.970 -19.608 1.00 88.19 97 ALA A C 1
ATOM 767 O O . ALA A 1 97 ? 16.772 1.158 -20.522 1.00 88.19 97 ALA A O 1
ATOM 768 N N . SER A 1 98 ? 16.228 1.367 -18.357 1.00 87.06 98 SER A N 1
ATOM 769 C CA . SER A 1 98 ? 17.457 2.061 -17.945 1.00 87.06 98 SER A CA 1
ATOM 770 C C . SER A 1 98 ? 18.697 1.160 -17.954 1.00 87.06 98 SER A C 1
ATOM 772 O O . SER A 1 98 ? 19.812 1.671 -18.063 1.00 87.06 98 SER A O 1
ATOM 774 N N . LEU A 1 99 ? 18.531 -0.166 -17.893 1.00 87.06 99 LEU A N 1
ATOM 775 C CA . LEU A 1 99 ? 19.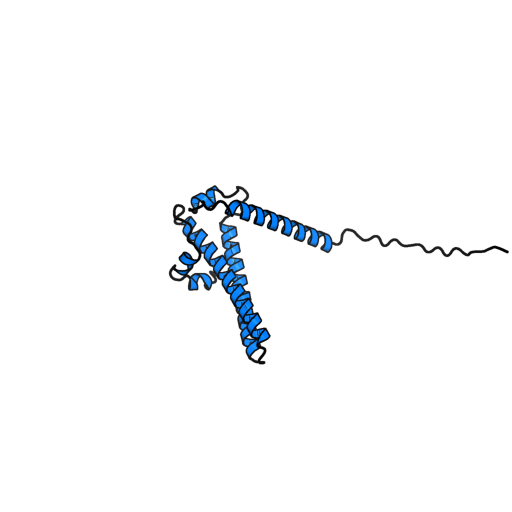643 -1.112 -18.034 1.00 87.06 99 LEU A CA 1
ATOM 776 C C . LEU A 1 99 ? 20.170 -1.182 -19.474 1.00 87.06 99 LEU A C 1
ATOM 778 O O . LEU A 1 99 ? 21.366 -1.385 -19.658 1.00 87.06 99 LEU A O 1
ATOM 782 N N . VAL A 1 100 ? 19.317 -0.962 -20.483 1.00 84.69 100 VAL A N 1
ATOM 783 C CA . VAL A 1 100 ? 19.697 -1.015 -21.909 1.00 84.69 100 VAL A CA 1
ATOM 784 C C . VAL A 1 100 ? 20.819 -0.021 -22.265 1.00 84.69 100 VAL A C 1
ATOM 786 O O . VAL A 1 100 ? 21.803 -0.448 -22.863 1.00 84.69 100 VAL A O 1
ATOM 789 N N . PRO A 1 101 ? 20.755 1.271 -21.881 1.00 85.44 101 PRO A N 1
ATOM 790 C CA . PRO A 1 101 ? 21.850 2.218 -22.098 1.00 85.44 101 PRO A CA 1
ATOM 791 C C . PRO A 1 101 ? 22.975 2.127 -21.047 1.00 85.44 101 PRO A C 1
ATOM 793 O O . PRO A 1 101 ? 23.852 2.987 -21.035 1.00 85.44 101 PRO A O 1
ATOM 796 N N . GLY A 1 102 ? 22.952 1.154 -20.126 1.00 84.69 102 GLY A N 1
ATOM 797 C CA . GLY A 1 102 ? 23.929 1.059 -19.031 1.00 84.69 102 GLY A CA 1
ATOM 798 C C . GLY A 1 102 ? 23.751 2.111 -17.927 1.00 84.69 102 GLY A C 1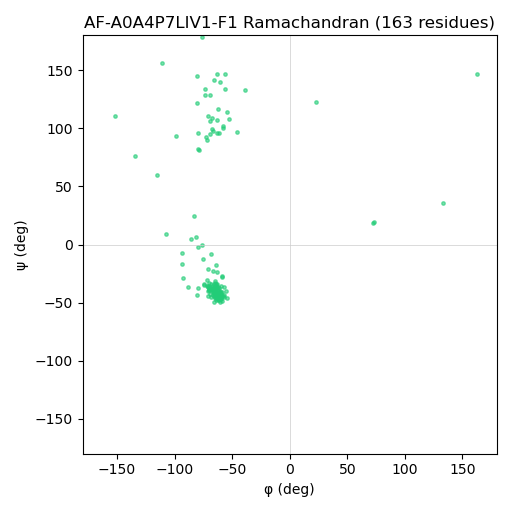
ATOM 799 O O . GLY A 1 102 ? 24.668 2.349 -17.139 1.00 84.69 102 GLY A O 1
ATOM 800 N N . ASN A 1 103 ? 22.578 2.748 -17.831 1.00 89.12 103 ASN A N 1
ATOM 801 C CA . ASN A 1 103 ? 22.285 3.740 -16.798 1.00 89.12 103 ASN A CA 1
ATOM 802 C C . ASN A 1 103 ? 21.938 3.059 -15.462 1.00 89.12 103 ASN A C 1
ATOM 804 O O . ASN A 1 103 ? 20.770 2.931 -15.080 1.00 89.12 103 ASN A O 1
ATOM 808 N N . LEU A 1 104 ? 22.977 2.652 -14.724 1.00 88.88 104 LEU A N 1
ATOM 809 C CA . LEU A 1 104 ? 22.839 2.006 -13.415 1.00 88.88 104 LEU A CA 1
ATOM 810 C C . LEU A 1 104 ? 22.056 2.858 -12.406 1.00 88.88 104 LEU A C 1
ATOM 812 O O . LEU A 1 104 ? 21.294 2.312 -11.614 1.00 88.88 104 LEU A O 1
ATOM 816 N N . PHE A 1 105 ? 22.220 4.184 -12.433 1.00 89.62 105 PHE A N 1
ATOM 817 C CA . PHE A 1 105 ? 21.543 5.088 -11.499 1.00 89.62 105 PHE A CA 1
ATOM 818 C C . PHE A 1 105 ? 20.025 5.114 -11.727 1.00 89.62 105 PHE A C 1
ATOM 820 O O . PHE A 1 105 ? 19.243 5.036 -10.775 1.00 89.62 105 PHE A O 1
ATOM 827 N N . GLY A 1 106 ? 19.604 5.165 -12.995 1.00 84.25 106 GLY A N 1
ATOM 828 C CA . GLY A 1 106 ? 18.198 5.052 -13.385 1.00 84.25 106 GLY A CA 1
ATOM 829 C C . GLY A 1 106 ? 17.603 3.695 -13.009 1.00 84.25 106 GLY A C 1
ATOM 830 O O . GLY A 1 106 ? 16.520 3.643 -12.424 1.00 84.25 106 GLY A O 1
ATOM 831 N N . ALA A 1 107 ? 18.347 2.610 -13.246 1.00 87.50 107 ALA A N 1
ATOM 832 C CA . ALA A 1 107 ? 17.933 1.259 -12.874 1.00 87.50 107 ALA A CA 1
ATOM 833 C C . ALA A 1 107 ? 17.767 1.092 -11.352 1.00 87.50 107 ALA A C 1
ATOM 835 O O . ALA A 1 107 ? 16.739 0.591 -10.897 1.00 87.50 107 ALA A O 1
ATOM 836 N N . LEU A 1 108 ? 18.730 1.573 -10.556 1.00 91.31 108 LEU A N 1
ATOM 837 C CA . LEU A 1 108 ? 18.671 1.542 -9.089 1.00 91.31 108 LEU A CA 1
ATOM 838 C C . LEU A 1 108 ? 17.484 2.337 -8.550 1.00 91.31 108 LEU A C 1
ATOM 840 O O . LEU A 1 108 ? 16.741 1.841 -7.706 1.00 91.31 108 LEU A O 1
ATOM 844 N N . THR A 1 109 ? 17.280 3.551 -9.060 1.00 90.25 109 THR A N 1
ATOM 845 C CA . THR A 1 109 ? 16.190 4.426 -8.614 1.00 90.25 109 THR A CA 1
ATOM 846 C C . THR A 1 109 ? 14.827 3.833 -8.977 1.00 90.25 109 THR A C 1
ATOM 848 O O . THR A 1 109 ? 13.921 3.816 -8.144 1.00 90.25 109 THR A O 1
ATOM 851 N N . GLY A 1 110 ? 14.687 3.279 -10.186 1.00 87.25 110 GLY A N 1
ATOM 852 C CA . GLY A 1 110 ? 13.479 2.572 -10.610 1.00 87.25 110 GLY A CA 1
ATOM 853 C C . GLY A 1 110 ? 13.192 1.331 -9.758 1.00 87.25 110 GLY A C 1
ATOM 854 O O . GLY A 1 110 ? 12.053 1.127 -9.338 1.00 87.25 110 GLY A O 1
ATOM 855 N N . LEU A 1 111 ? 14.217 0.540 -9.419 1.00 90.19 111 LEU A N 1
ATOM 856 C CA . LEU A 1 111 ? 14.078 -0.622 -8.533 1.00 90.19 111 LEU A CA 1
ATOM 857 C C . LEU A 1 111 ? 13.676 -0.229 -7.106 1.00 90.19 111 LEU A C 1
ATOM 859 O O . LEU A 1 111 ? 12.750 -0.818 -6.551 1.00 90.19 111 LEU A O 1
ATOM 863 N N . LEU A 1 112 ? 14.322 0.784 -6.522 1.00 90.94 112 LEU A N 1
ATOM 864 C CA . LEU A 1 112 ? 13.975 1.315 -5.198 1.00 90.94 112 LEU A CA 1
ATOM 865 C C . LEU A 1 112 ? 12.524 1.803 -5.156 1.00 90.94 112 LEU A C 1
ATOM 867 O O . LEU A 1 112 ? 11.784 1.490 -4.221 1.00 90.94 112 LEU A O 1
ATOM 871 N N . PHE A 1 113 ? 12.093 2.522 -6.191 1.00 90.00 113 PHE A N 1
ATOM 872 C CA . PHE A 1 113 ? 10.716 2.989 -6.293 1.00 90.00 113 PHE A CA 1
ATOM 873 C C . PHE A 1 113 ? 9.725 1.830 -6.474 1.00 90.00 113 PHE A C 1
ATOM 875 O O . PHE A 1 113 ? 8.678 1.802 -5.831 1.00 90.00 113 PHE A O 1
ATOM 882 N N . THR A 1 114 ? 10.082 0.818 -7.268 1.00 88.44 114 THR A N 1
ATOM 883 C CA . THR A 1 114 ? 9.283 -0.409 -7.419 1.00 88.44 114 THR A CA 1
ATOM 884 C C . THR A 1 114 ? 9.106 -1.124 -6.077 1.00 88.44 114 THR A C 1
ATOM 886 O O . THR A 1 114 ? 7.992 -1.518 -5.725 1.00 88.44 114 THR A O 1
ATOM 889 N N . MET A 1 115 ? 10.178 -1.238 -5.285 1.00 88.19 115 MET A N 1
ATOM 890 C CA . MET A 1 115 ? 10.123 -1.807 -3.935 1.00 88.19 115 MET A CA 1
ATOM 891 C C . MET A 1 115 ? 9.209 -0.997 -3.013 1.00 88.19 115 MET A C 1
ATOM 893 O O . MET A 1 115 ? 8.392 -1.574 -2.295 1.00 88.19 115 MET A O 1
ATOM 897 N N . LEU A 1 116 ? 9.283 0.336 -3.061 1.00 89.62 116 LEU A N 1
ATOM 898 C CA . LEU A 1 116 ? 8.393 1.209 -2.294 1.00 89.62 116 LEU A CA 1
ATOM 899 C C . LEU A 1 116 ? 6.919 0.971 -2.659 1.00 89.62 116 LEU A C 1
ATOM 901 O O . LEU A 1 116 ? 6.074 0.810 -1.775 1.00 89.62 116 LEU A O 1
ATOM 905 N N . CYS A 1 117 ? 6.611 0.883 -3.953 1.00 87.75 117 CYS A N 1
ATOM 906 C CA . CYS A 1 117 ? 5.279 0.552 -4.453 1.00 87.75 117 CYS A CA 1
ATOM 907 C C . CYS A 1 117 ? 4.799 -0.825 -3.968 1.00 87.75 117 CYS A C 1
ATOM 909 O O . CYS A 1 117 ? 3.651 -0.956 -3.538 1.00 87.75 117 CYS A O 1
ATOM 911 N N . ALA A 1 118 ? 5.672 -1.835 -3.964 1.00 83.75 118 ALA A N 1
ATOM 912 C CA . ALA A 1 118 ? 5.352 -3.170 -3.460 1.00 83.75 118 ALA A CA 1
ATOM 913 C C . ALA A 1 118 ? 5.060 -3.171 -1.947 1.00 83.75 118 ALA A C 1
ATOM 915 O O . ALA A 1 118 ? 4.106 -3.812 -1.494 1.00 83.75 118 ALA A O 1
ATOM 916 N N . ILE A 1 119 ? 5.823 -2.406 -1.157 1.00 87.12 119 ILE A N 1
ATOM 917 C CA . ILE A 1 119 ? 5.582 -2.227 0.284 1.00 87.12 119 ILE A CA 1
ATOM 918 C C . ILE A 1 119 ? 4.215 -1.574 0.518 1.00 87.12 119 ILE A C 1
ATOM 920 O O . ILE A 1 119 ? 3.439 -2.037 1.359 1.00 87.12 119 ILE A O 1
ATOM 924 N N . LEU A 1 120 ? 3.887 -0.527 -0.244 1.00 85.56 120 LEU A N 1
ATOM 925 C CA . LEU A 1 120 ? 2.587 0.139 -0.165 1.00 85.56 120 LEU A CA 1
ATOM 926 C C . LEU A 1 120 ? 1.446 -0.818 -0.525 1.00 85.56 120 LEU A C 1
ATOM 928 O O . LEU A 1 120 ? 0.492 -0.940 0.244 1.00 85.56 120 LEU A O 1
ATOM 932 N N . ALA A 1 121 ? 1.564 -1.555 -1.632 1.00 82.44 121 ALA A N 1
ATOM 933 C CA . ALA A 1 121 ? 0.576 -2.554 -2.039 1.00 82.44 121 ALA A CA 1
ATOM 934 C C . ALA A 1 121 ? 0.362 -3.623 -0.952 1.00 82.44 121 ALA A C 1
ATOM 936 O O . ALA A 1 121 ? -0.780 -3.941 -0.611 1.00 82.44 121 ALA A O 1
ATOM 937 N N . THR A 1 122 ? 1.447 -4.104 -0.339 1.00 82.56 122 THR A N 1
ATOM 938 C CA . THR A 1 122 ? 1.403 -5.071 0.770 1.00 82.56 122 THR A CA 1
ATOM 939 C C . THR A 1 122 ? 0.686 -4.497 1.989 1.00 82.56 122 THR A C 1
ATOM 941 O O . THR A 1 122 ? -0.158 -5.164 2.584 1.00 82.56 122 THR A O 1
ATOM 944 N N . ARG A 1 123 ? 0.956 -3.235 2.341 1.00 84.81 123 ARG A N 1
ATOM 945 C CA . ARG A 1 123 ? 0.290 -2.545 3.454 1.00 84.81 123 ARG A CA 1
ATOM 946 C C . ARG A 1 123 ? -1.218 -2.422 3.236 1.00 84.81 123 ARG A C 1
ATOM 948 O O . ARG A 1 123 ? -1.986 -2.627 4.175 1.00 84.81 123 ARG A O 1
ATOM 955 N N . TYR A 1 124 ? -1.653 -2.085 2.024 1.00 82.06 124 TYR A N 1
ATOM 956 C CA . TYR A 1 124 ? -3.081 -2.001 1.710 1.00 82.06 124 TYR A CA 1
ATOM 957 C C . TYR A 1 124 ? -3.749 -3.379 1.681 1.00 82.06 124 TYR A C 1
ATOM 959 O O . TYR A 1 124 ? -4.856 -3.520 2.200 1.00 82.06 124 TYR A O 1
ATOM 967 N N . ALA A 1 125 ? -3.069 -4.402 1.157 1.00 80.44 125 ALA A N 1
ATOM 968 C CA . ALA A 1 125 ? -3.560 -5.779 1.168 1.00 80.44 125 ALA A CA 1
ATOM 969 C C . ALA A 1 125 ? -3.701 -6.332 2.598 1.00 80.44 125 ALA A C 1
ATOM 971 O O . ALA A 1 125 ? -4.719 -6.938 2.927 1.00 80.44 125 ALA A O 1
ATOM 972 N N . HIS A 1 126 ? -2.728 -6.054 3.473 1.00 83.25 126 HIS A N 1
ATOM 973 C CA . HIS A 1 126 ? -2.782 -6.419 4.891 1.00 83.25 126 HIS A CA 1
ATOM 974 C C . HIS A 1 126 ? -3.972 -5.769 5.603 1.00 83.25 126 HIS A C 1
ATOM 976 O O . HIS A 1 126 ? -4.720 -6.457 6.291 1.00 83.25 126 HIS A O 1
ATOM 982 N N . ARG A 1 127 ? -4.203 -4.468 5.384 1.00 80.31 127 ARG A N 1
ATOM 983 C CA . ARG A 1 127 ? -5.362 -3.758 5.952 1.00 80.31 127 ARG A CA 1
ATOM 984 C C . ARG A 1 127 ? -6.692 -4.331 5.472 1.00 80.31 127 ARG A C 1
ATOM 986 O O . ARG A 1 127 ? -7.589 -4.525 6.284 1.00 80.31 127 ARG A O 1
ATOM 993 N N . ALA A 1 128 ? -6.815 -4.629 4.179 1.00 80.25 128 ALA A N 1
ATOM 994 C CA . ALA A 1 128 ? -8.019 -5.254 3.634 1.00 80.25 128 ALA A CA 1
ATOM 995 C C . ALA A 1 128 ? -8.263 -6.643 4.251 1.00 80.25 128 ALA A C 1
ATOM 997 O O . ALA A 1 128 ? -9.386 -6.962 4.634 1.00 80.25 128 ALA A O 1
ATOM 998 N N . TRP A 1 129 ? -7.205 -7.439 4.427 1.00 80.19 129 TRP A N 1
ATOM 999 C CA . TRP A 1 129 ? -7.284 -8.737 5.096 1.00 80.19 129 TRP A CA 1
ATOM 1000 C C . TRP A 1 129 ? -7.681 -8.626 6.573 1.00 80.19 129 TRP A C 1
ATOM 1002 O O . TRP A 1 129 ? -8.512 -9.406 7.029 1.00 80.19 129 TRP A O 1
ATOM 1012 N N . GLN A 1 130 ? -7.139 -7.651 7.310 1.00 81.88 130 GLN A N 1
ATOM 1013 C CA . GLN A 1 130 ? -7.518 -7.409 8.706 1.00 81.88 130 GLN A CA 1
ATOM 1014 C C . GLN A 1 130 ? -8.999 -7.046 8.843 1.00 81.88 130 GLN A C 1
ATOM 1016 O O . GLN A 1 130 ? -9.655 -7.536 9.758 1.00 81.88 130 GLN A O 1
ATOM 1021 N N . ILE A 1 131 ? -9.529 -6.225 7.930 1.00 80.38 131 ILE A N 1
ATOM 1022 C CA . ILE A 1 131 ? -10.952 -5.862 7.918 1.00 80.38 131 ILE A CA 1
ATOM 1023 C C . ILE A 1 131 ? -11.811 -7.097 7.623 1.00 80.38 131 ILE A C 1
ATOM 1025 O O . ILE A 1 131 ? -12.731 -7.380 8.383 1.00 80.38 131 ILE A O 1
ATOM 1029 N N . GLY A 1 132 ? -11.484 -7.871 6.582 1.00 79.06 132 GLY A N 1
ATOM 1030 C CA . GLY A 1 132 ? -12.254 -9.070 6.226 1.00 79.06 132 GLY A CA 1
ATOM 1031 C C . GLY A 1 132 ? -12.224 -10.155 7.309 1.00 79.06 132 GLY A C 1
ATOM 1032 O O . GLY A 1 132 ? -13.261 -10.717 7.665 1.00 79.06 132 GLY A O 1
ATOM 1033 N N . ARG A 1 133 ? -11.050 -10.419 7.900 1.00 77.62 133 ARG A N 1
ATOM 1034 C CA . ARG A 1 133 ? -10.924 -11.365 9.020 1.00 77.62 133 ARG A CA 1
ATOM 1035 C C . ARG A 1 133 ? -11.665 -10.866 10.256 1.00 77.62 133 ARG A C 1
ATOM 1037 O O . ARG A 1 133 ? -12.369 -11.645 10.884 1.00 77.62 133 ARG A O 1
ATOM 1044 N N . GLY A 1 134 ? -11.552 -9.578 10.570 1.00 77.62 134 GLY A N 1
ATOM 1045 C CA . GLY A 1 134 ? -12.247 -8.968 11.697 1.00 77.62 134 GLY A CA 1
ATOM 1046 C C . GLY A 1 134 ? -13.773 -8.982 11.562 1.00 77.62 134 GLY A C 1
ATOM 1047 O O . GLY A 1 134 ? -14.465 -9.189 12.550 1.00 77.62 134 GLY A O 1
ATOM 1048 N N . GLN A 1 135 ? -14.309 -8.841 10.347 1.00 78.38 135 GLN A N 1
ATOM 1049 C CA . GLN A 1 135 ? -15.745 -9.001 10.087 1.00 78.38 135 GLN A CA 1
ATOM 1050 C C . GLN A 1 135 ? -16.224 -10.446 10.283 1.00 78.38 135 GLN A C 1
ATOM 1052 O O . GLN A 1 135 ? -17.334 -10.659 10.758 1.00 78.38 135 GLN A O 1
ATOM 1057 N N . THR A 1 136 ? -15.391 -11.429 9.931 1.00 78.88 136 THR A N 1
ATOM 1058 C CA . THR A 1 136 ? -15.738 -12.858 10.033 1.00 78.88 136 THR A CA 1
ATOM 1059 C C . THR A 1 136 ? -15.592 -13.381 11.467 1.00 78.88 136 THR A C 1
ATOM 1061 O O . THR A 1 1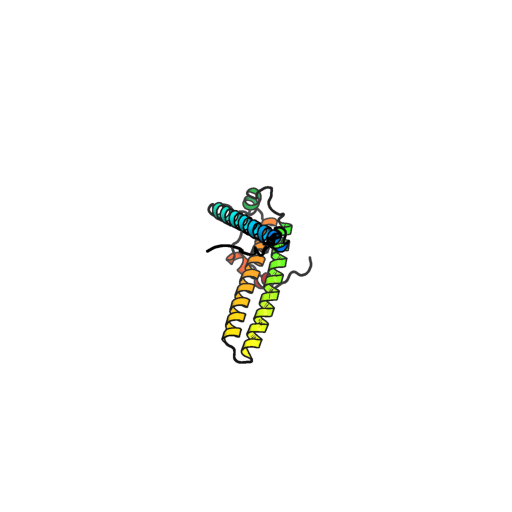36 ? -16.415 -14.167 11.926 1.00 78.88 136 THR A O 1
ATOM 1064 N N . SER A 1 137 ? -14.568 -12.910 12.185 1.00 76.56 137 SER A N 1
A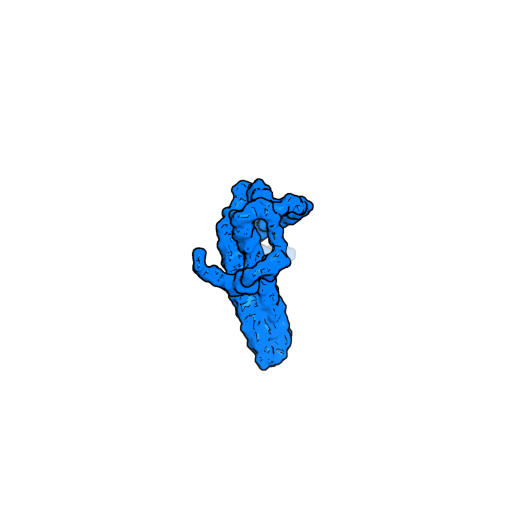TOM 1065 C CA . SER A 1 137 ? -14.218 -13.334 13.544 1.00 76.56 137 SER A CA 1
ATOM 1066 C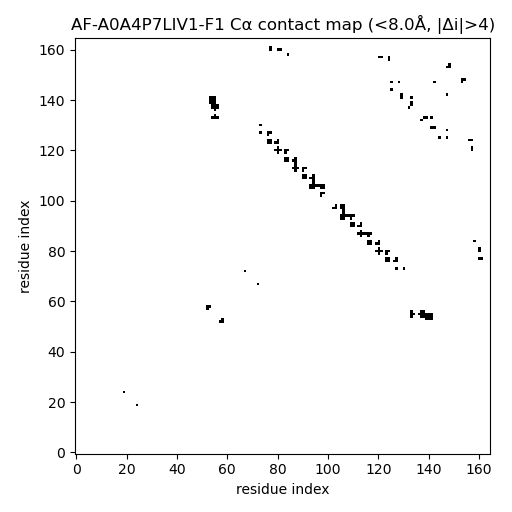 C . SER A 1 137 ? -13.932 -12.109 14.428 1.00 76.56 137 SER A C 1
ATOM 1068 O O . SER A 1 137 ? -12.770 -11.802 14.707 1.00 76.56 137 SER A O 1
ATOM 1070 N N . PRO A 1 138 ? -14.971 -11.383 14.883 1.00 73.06 138 PRO A N 1
ATOM 1071 C CA . PRO A 1 138 ? -14.812 -10.094 15.566 1.00 73.06 138 PRO A CA 1
ATOM 1072 C C . PRO A 1 138 ? -14.128 -10.188 16.935 1.00 73.06 138 PRO A C 1
ATOM 1074 O O . PRO A 1 138 ? -13.547 -9.203 17.398 1.00 73.06 138 PRO A O 1
ATOM 1077 N N . ASP A 1 139 ? -14.173 -11.366 17.556 1.00 73.81 139 ASP A N 1
ATOM 1078 C CA . ASP A 1 139 ? -13.603 -11.640 18.879 1.00 73.81 139 ASP A CA 1
ATOM 1079 C C . ASP A 1 139 ? -12.174 -12.201 18.807 1.00 73.81 139 ASP A C 1
ATOM 1081 O O . ASP A 1 139 ? -11.500 -12.337 19.827 1.00 73.81 139 ASP A O 1
ATOM 1085 N N . GLU A 1 140 ? -11.688 -12.514 17.603 1.00 73.00 140 GLU A N 1
ATOM 1086 C CA . GLU A 1 140 ? -10.332 -13.015 17.397 1.00 73.00 140 GLU A CA 1
ATOM 1087 C C . GLU A 1 140 ? -9.328 -11.844 17.398 1.00 73.00 140 GLU A C 1
ATOM 1089 O O . GLU A 1 140 ? -9.653 -10.737 16.942 1.00 73.00 140 GLU A O 1
ATOM 1094 N N . PRO A 1 141 ? -8.101 -12.037 17.921 1.00 71.56 141 PRO A N 1
ATOM 1095 C CA . PRO A 1 141 ? -7.099 -10.987 17.900 1.00 71.56 141 PRO A CA 1
ATOM 1096 C C . PRO A 1 141 ? -6.738 -10.552 16.473 1.00 71.56 141 PRO A C 1
ATOM 1098 O O . PRO A 1 141 ? -6.573 -11.387 15.579 1.00 71.56 141 PRO A O 1
ATOM 1101 N N . LEU A 1 142 ? -6.558 -9.243 16.253 1.00 71.06 142 LEU A N 1
ATOM 1102 C CA . LEU A 1 142 ? -6.119 -8.735 14.950 1.00 71.06 142 LEU A CA 1
ATOM 1103 C C . LEU A 1 142 ? -4.725 -9.278 14.609 1.00 71.06 142 LEU A C 1
ATOM 1105 O O . LEU A 1 142 ? -3.734 -8.957 15.265 1.00 71.06 142 LEU A O 1
ATOM 1109 N N . GLY A 1 143 ? -4.649 -10.064 13.534 1.00 69.69 143 GLY A N 1
ATOM 1110 C CA . GLY A 1 143 ? -3.392 -10.631 13.052 1.00 69.69 143 GLY A CA 1
ATOM 1111 C C . GLY A 1 143 ? -2.417 -9.565 12.543 1.00 69.69 143 GLY A C 1
ATOM 1112 O O . GLY A 1 143 ? -2.802 -8.594 11.877 1.00 69.69 143 GLY A O 1
ATOM 1113 N N . GLY A 1 144 ? -1.132 -9.757 12.830 1.00 77.31 144 GLY A N 1
ATOM 1114 C CA . GLY A 1 144 ? -0.058 -8.883 12.370 1.00 77.31 144 GLY A CA 1
ATOM 1115 C C . GLY A 1 144 ? 0.296 -9.093 10.894 1.00 77.31 144 GLY A C 1
ATOM 1116 O O . GLY A 1 144 ? -0.237 -9.965 10.209 1.00 77.31 144 GLY A O 1
ATOM 1117 N N . VAL A 1 145 ? 1.258 -8.310 10.392 1.00 72.75 145 VAL A N 1
ATOM 1118 C CA . VAL A 1 145 ? 1.766 -8.449 9.008 1.00 72.75 145 VAL A CA 1
ATOM 1119 C C . VAL A 1 145 ? 2.360 -9.845 8.774 1.00 72.75 145 VAL A C 1
ATOM 1121 O O . VAL A 1 145 ? 2.194 -10.426 7.705 1.00 72.75 145 VAL A O 1
ATOM 1124 N N . ARG A 1 146 ? 3.010 -10.419 9.794 1.00 75.19 146 ARG A N 1
ATOM 1125 C CA . ARG A 1 146 ? 3.586 -11.770 9.733 1.00 75.19 146 ARG A CA 1
ATOM 1126 C C . ARG A 1 146 ? 2.516 -12.852 9.569 1.00 75.19 146 ARG A C 1
ATOM 1128 O O . ARG A 1 146 ? 2.743 -13.807 8.831 1.00 75.19 146 ARG A O 1
ATOM 1135 N N . ASP A 1 147 ? 1.362 -12.688 10.209 1.00 77.19 147 ASP A N 1
ATOM 1136 C CA . ASP A 1 147 ? 0.249 -13.643 10.124 1.00 77.19 147 ASP A CA 1
ATOM 1137 C C . ASP A 1 147 ? -0.428 -13.577 8.755 1.00 77.19 147 ASP A C 1
ATOM 1139 O O . ASP A 1 147 ? -0.792 -14.600 8.175 1.00 77.19 147 ASP A O 1
ATOM 1143 N N . PHE A 1 148 ? -0.504 -12.376 8.182 1.00 76.75 148 PHE A N 1
ATOM 1144 C CA . PHE A 1 148 ? -0.956 -12.188 6.809 1.00 76.75 148 PHE A CA 1
ATOM 1145 C C . PHE A 1 148 ? -0.030 -12.857 5.793 1.00 76.75 148 PHE A C 1
ATOM 1147 O O . PHE A 1 148 ? -0.511 -13.573 4.922 1.00 76.75 148 PHE A O 1
ATOM 1154 N N . LEU A 1 149 ? 1.290 -12.689 5.921 1.00 75.94 149 LEU A N 1
ATOM 1155 C CA . LEU A 1 149 ? 2.246 -13.330 5.011 1.00 75.94 149 LEU A CA 1
ATOM 1156 C C . LEU A 1 149 ? 2.225 -14.861 5.118 1.00 75.94 149 LEU A C 1
ATOM 1158 O O . LEU A 1 149 ? 2.428 -15.535 4.111 1.00 75.94 149 LEU A O 1
ATOM 1162 N N . ARG A 1 150 ? 1.933 -15.397 6.310 1.00 79.31 150 ARG A N 1
ATOM 1163 C CA . ARG A 1 150 ? 1.752 -16.836 6.564 1.00 79.31 150 ARG A CA 1
ATOM 1164 C C . ARG A 1 150 ? 0.423 -17.401 6.066 1.00 79.31 150 ARG A C 1
ATOM 1166 O O . ARG A 1 150 ? 0.270 -18.614 6.048 1.00 79.31 150 ARG A O 1
ATOM 1173 N N . THR A 1 151 ? -0.537 -16.553 5.702 1.00 74.75 151 THR A N 1
ATOM 1174 C CA . THR A 1 151 ? -1.820 -17.016 5.170 1.00 74.75 151 THR A CA 1
ATOM 1175 C C . THR A 1 151 ? -1.625 -17.519 3.740 1.00 74.75 151 THR A C 1
ATOM 1177 O O . THR A 1 151 ? -1.006 -16.834 2.922 1.00 74.75 151 THR A O 1
ATOM 1180 N N . ASP A 1 152 ? -2.191 -18.682 3.416 1.00 66.94 152 ASP A N 1
ATOM 1181 C CA . ASP A 1 152 ? -2.114 -19.236 2.064 1.00 66.94 152 ASP A CA 1
ATOM 1182 C C . ASP A 1 152 ? -2.664 -18.257 1.018 1.00 66.94 152 ASP A C 1
ATOM 1184 O O . ASP A 1 152 ? -3.706 -17.610 1.188 1.00 66.94 152 ASP A O 1
ATOM 1188 N N . GLY A 1 153 ? -1.909 -18.105 -0.071 1.00 70.94 153 GLY A N 1
ATOM 1189 C CA . GLY A 1 153 ? -2.230 -17.169 -1.144 1.00 70.94 153 GLY A CA 1
ATOM 1190 C C . GLY A 1 153 ? -1.998 -15.695 -0.797 1.00 70.94 153 GLY A C 1
ATOM 1191 O O . GLY A 1 153 ? -2.543 -14.838 -1.486 1.00 70.94 153 GLY A O 1
ATOM 1192 N N . SER A 1 154 ? -1.200 -15.365 0.224 1.00 69.69 154 SER A N 1
ATOM 1193 C CA . SER A 1 154 ? -0.850 -13.980 0.587 1.00 69.69 154 SER A CA 1
ATOM 1194 C C . SER A 1 154 ? -0.251 -13.188 -0.581 1.00 69.69 154 SER A C 1
ATOM 1196 O O . SER A 1 154 ? -0.720 -12.093 -0.881 1.00 69.69 154 SER A O 1
ATOM 1198 N N . LEU A 1 155 ? 0.701 -13.772 -1.316 1.00 67.25 155 LEU A N 1
ATOM 1199 C CA . LEU A 1 155 ? 1.268 -13.176 -2.534 1.00 67.25 155 LEU A CA 1
ATOM 1200 C C . LEU A 1 155 ? 0.199 -12.939 -3.600 1.00 67.25 155 LEU A C 1
ATOM 1202 O O . LEU A 1 155 ? 0.127 -11.852 -4.168 1.00 67.25 155 LEU A O 1
ATOM 1206 N N . ARG A 1 156 ? -0.689 -13.918 -3.812 1.00 72.44 156 ARG A N 1
ATOM 1207 C CA . ARG A 1 156 ? -1.826 -13.7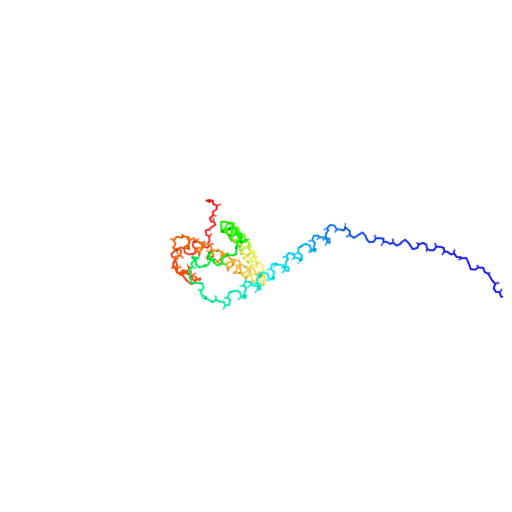52 -4.718 1.00 72.44 156 ARG A CA 1
ATOM 1208 C C . ARG A 1 156 ? -2.710 -12.610 -4.232 1.00 72.44 156 ARG A C 1
ATOM 1210 O O . ARG A 1 156 ? -2.964 -11.715 -5.002 1.00 72.44 156 ARG A O 1
ATOM 1217 N N . LYS A 1 157 ? -3.054 -12.509 -2.950 1.00 70.12 157 LYS A N 1
ATOM 1218 C CA . LYS A 1 157 ? -3.836 -11.384 -2.404 1.00 70.12 157 LYS A CA 1
ATOM 1219 C C . LYS A 1 157 ? -3.136 -10.025 -2.505 1.00 70.12 157 LYS A C 1
ATOM 1221 O O . LYS A 1 157 ? -3.826 -9.009 -2.491 1.00 70.12 157 LYS A O 1
ATOM 1226 N N . ILE A 1 158 ? -1.807 -9.966 -2.593 1.00 70.31 158 ILE A N 1
ATOM 1227 C CA . ILE A 1 158 ? -1.054 -8.717 -2.798 1.00 70.31 158 ILE A CA 1
ATOM 1228 C C . ILE A 1 158 ? -1.067 -8.311 -4.274 1.00 70.31 158 ILE A C 1
ATOM 1230 O O . ILE A 1 158 ? -1.297 -7.142 -4.572 1.00 70.31 158 ILE A O 1
ATOM 1234 N N . PHE A 1 159 ? -0.862 -9.258 -5.188 1.00 67.19 159 PHE A N 1
ATOM 1235 C CA . PHE A 1 159 ? -0.758 -8.976 -6.622 1.00 67.19 159 PHE A CA 1
ATOM 1236 C C . PHE A 1 159 ? -2.071 -9.103 -7.387 1.00 67.19 159 PHE A C 1
ATOM 1238 O O . PHE A 1 159 ? -2.163 -8.566 -8.481 1.00 67.19 159 PHE A O 1
ATOM 1245 N N . ASP A 1 160 ? -3.078 -9.759 -6.815 1.00 71.25 160 ASP A N 1
ATOM 1246 C CA . ASP A 1 160 ? -4.423 -9.879 -7.362 1.00 71.25 160 ASP A CA 1
ATOM 1247 C C . ASP A 1 160 ? -5.065 -8.498 -7.289 1.00 71.25 160 ASP A C 1
ATOM 1249 O O . ASP A 1 160 ? -5.369 -7.996 -6.190 1.00 71.25 160 ASP A O 1
ATOM 1253 N N . PRO A 1 161 ? -5.209 -7.822 -8.431 1.00 58.09 161 PRO A N 1
ATOM 1254 C CA . PRO A 1 161 ? -5.934 -6.589 -8.474 1.00 58.09 161 PRO A CA 1
ATOM 1255 C C . PRO A 1 161 ? -7.394 -7.025 -8.502 1.00 58.09 161 PRO A C 1
ATOM 1257 O O . PRO A 1 161 ? -7.928 -7.135 -9.590 1.00 58.09 161 PRO A O 1
ATOM 1260 N N . GLN A 1 162 ? -8.009 -7.336 -7.347 1.00 60.50 162 GLN A N 1
ATOM 1261 C CA . GLN A 1 162 ? -9.443 -7.660 -7.248 1.00 60.50 162 GLN A CA 1
ATOM 1262 C C . GLN A 1 162 ? -10.207 -6.613 -8.060 1.00 60.50 162 GLN A C 1
ATOM 1264 O O . GLN A 1 162 ? -10.326 -5.470 -7.607 1.00 60.50 162 GLN A O 1
ATOM 1269 N N . LEU A 1 163 ? -10.541 -6.940 -9.315 1.00 43.41 163 LEU A N 1
ATOM 1270 C CA . LEU A 1 163 ? -10.787 -5.928 -10.346 1.00 43.41 163 LEU A CA 1
ATOM 1271 C C . LEU A 1 163 ? -12.270 -5.589 -10.397 1.00 43.41 163 LEU A C 1
ATOM 1273 O O . LEU A 1 163 ? -12.605 -4.433 -10.645 1.00 43.41 163 LEU A O 1
ATOM 1277 N N . PHE A 1 164 ? -13.124 -6.545 -10.043 1.00 36.53 164 PHE A N 1
ATOM 1278 C CA . PHE A 1 164 ? -14.569 -6.411 -9.999 1.00 36.53 164 PHE A CA 1
ATOM 1279 C C . PHE A 1 164 ? -15.122 -7.368 -8.942 1.00 36.53 164 PHE A C 1
ATOM 1281 O O . PHE A 1 164 ? -15.030 -8.577 -9.119 1.00 36.53 164 PHE A O 1
ATOM 1288 N N . ASP A 1 165 ? -15.618 -6.797 -7.850 1.00 37.12 165 ASP A N 1
ATOM 1289 C CA . ASP A 1 165 ? -16.794 -7.242 -7.098 1.00 37.12 165 ASP A CA 1
ATOM 1290 C C . ASP A 1 165 ? -17.467 -5.969 -6.559 1.00 37.12 165 ASP A C 1
ATOM 1292 O O . ASP A 1 165 ? -16.720 -5.056 -6.114 1.00 37.12 165 ASP A O 1
#

Organism: NCBI:txid96344

Solvent-accessible surface area (backbone atoms only — not comparable to full-atom values): 9448 Å² total; per-residue (Å²): 133,89,90,81,87,80,82,77,84,78,78,80,76,75,78,76,75,73,90,77,48,67,67,62,53,50,52,50,54,53,52,52,52,48,50,56,52,48,53,52,50,52,53,51,52,60,56,59,71,58,84,75,67,52,24,37,49,51,51,60,70,71,49,62,92,86,56,78,55,70,68,58,52,45,52,50,32,52,51,51,24,49,52,25,48,53,53,18,50,53,24,42,54,48,13,58,58,23,50,74,83,64,36,60,68,52,22,51,52,18,46,53,48,22,51,52,20,50,53,50,16,43,53,27,34,47,52,47,50,48,52,55,49,27,72,76,39,32,83,44,66,69,68,52,74,68,54,47,65,70,35,90,58,33,68,51,57,46,70,52,68,86,81,84,132

Mean predicted aligned error: 15.42 Å